Protein AF-A0A7W6WBE0-F1 (afdb_monomer)

Organism: NCBI:txid390880

Sequence (41 aa):
RFRARTRMFTHLATITAYLVFPSWSALMRTLITGVPPPQPP

Foldseek 3Di:
DCPVVVVVVVVLVVVVVVDPAPDPVQSVCCVVPVDGDDDDD

Secondary structure (DSSP, 8-state):
--HHHHHHHHHHHHHHHTS--SSHHHHHHHHHH-PPPPPP-

Mean predicted aligned error: 8.43 Å

pLDDT: mean 72.87, std 6.99, range [54.66, 83.56]

Structure (mmCIF, N/CA/C/O backbone):
data_AF-A0A7W6WBE0-F1
#
_entry.id   AF-A0A7W6WBE0-F1
#
loop_
_atom_site.group_PDB
_atom_site.id
_atom_site.type_symbol
_atom_site.label_atom_id
_atom_site.label_alt_id
_atom_site.label_comp_id
_atom_site.label_asym_id
_atom_site.label_entity_id
_atom_site.label_seq_id
_atom_site.pdbx_PDB_ins_code
_atom_site.Cartn_x
_atom_site.Cartn_y
_atom_site.Cartn_z
_atom_site.occupancy
_atom_site.B_iso_or_equiv
_atom_site.auth_seq_id
_atom_site.auth_comp_id
_atom_site.auth_asym_id
_atom_site.auth_atom_id
_atom_site.pdbx_PDB_model_num
ATOM 1 N N . ARG A 1 1 ? 26.804 -10.460 3.968 1.00 54.66 1 ARG A N 1
ATOM 2 C CA . ARG A 1 1 ? 25.772 -10.629 2.908 1.00 54.66 1 ARG A CA 1
ATOM 3 C C . ARG A 1 1 ? 24.339 -10.252 3.343 1.00 54.66 1 ARG A C 1
ATOM 5 O O . ARG A 1 1 ? 23.576 -9.846 2.485 1.00 54.66 1 ARG A O 1
ATOM 12 N N . PHE A 1 2 ? 23.974 -10.269 4.637 1.00 58.41 2 PHE A N 1
ATOM 13 C CA . PHE A 1 2 ? 22.613 -9.911 5.108 1.00 58.41 2 PHE A CA 1
ATOM 14 C C . PHE A 1 2 ? 22.340 -8.408 5.321 1.00 58.41 2 PHE A C 1
ATOM 16 O O . PHE A 1 2 ? 21.189 -7.993 5.393 1.00 58.41 2 PHE A O 1
ATOM 23 N N . ARG A 1 3 ? 23.388 -7.573 5.369 1.00 67.00 3 ARG A N 1
ATOM 24 C CA . ARG A 1 3 ? 23.289 -6.145 5.731 1.00 67.00 3 ARG A CA 1
ATOM 25 C C . ARG A 1 3 ? 22.421 -5.314 4.777 1.00 67.00 3 ARG A C 1
ATOM 27 O O . ARG A 1 3 ? 21.711 -4.425 5.230 1.00 67.00 3 ARG A O 1
ATOM 34 N N . ALA A 1 4 ? 22.467 -5.611 3.476 1.00 73.31 4 ALA A N 1
ATOM 35 C CA . ALA A 1 4 ? 21.661 -4.919 2.468 1.00 73.31 4 ALA A CA 1
ATOM 36 C C . ALA A 1 4 ? 20.166 -5.236 2.621 1.00 73.31 4 ALA A C 1
ATOM 38 O O . ALA A 1 4 ? 19.334 -4.336 2.588 1.00 73.31 4 ALA A O 1
ATOM 39 N N . ARG A 1 5 ? 19.841 -6.508 2.891 1.00 72.38 5 ARG A N 1
ATOM 40 C CA . ARG A 1 5 ? 18.474 -6.964 3.151 1.00 72.38 5 ARG A CA 1
ATOM 41 C C . ARG A 1 5 ? 17.918 -6.322 4.423 1.00 72.38 5 ARG A C 1
ATOM 43 O O . ARG A 1 5 ? 16.826 -5.775 4.387 1.00 72.38 5 ARG A O 1
ATOM 50 N N . THR A 1 6 ? 18.686 -6.304 5.513 1.00 77.75 6 THR A N 1
ATOM 51 C CA . THR A 1 6 ? 18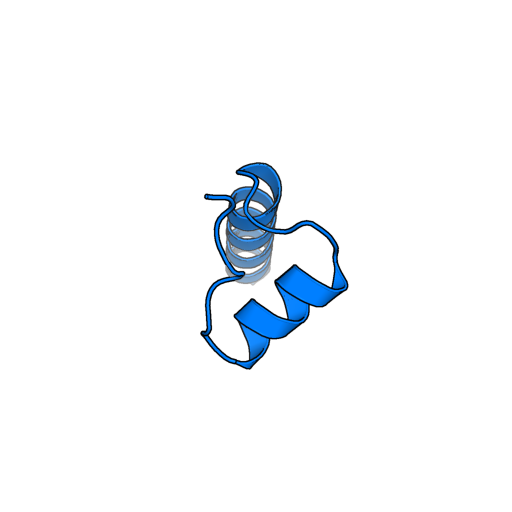.278 -5.621 6.751 1.00 77.75 6 THR A CA 1
ATOM 52 C C . THR A 1 6 ? 18.013 -4.136 6.515 1.00 77.75 6 THR A C 1
ATOM 54 O O . THR A 1 6 ? 16.967 -3.654 6.920 1.00 77.75 6 THR A O 1
ATOM 57 N N . ARG A 1 7 ? 18.892 -3.426 5.791 1.00 78.44 7 ARG A N 1
ATOM 58 C CA . ARG A 1 7 ? 18.679 -2.006 5.454 1.00 78.44 7 ARG A CA 1
ATOM 59 C C . ARG A 1 7 ? 17.415 -1.776 4.627 1.00 78.44 7 ARG A C 1
ATOM 61 O O . ARG A 1 7 ? 16.680 -0.843 4.919 1.00 78.44 7 ARG A O 1
ATOM 68 N N . MET A 1 8 ? 17.143 -2.639 3.648 1.00 79.19 8 MET A N 1
ATOM 69 C CA . MET A 1 8 ? 15.915 -2.589 2.851 1.00 79.19 8 MET A CA 1
ATOM 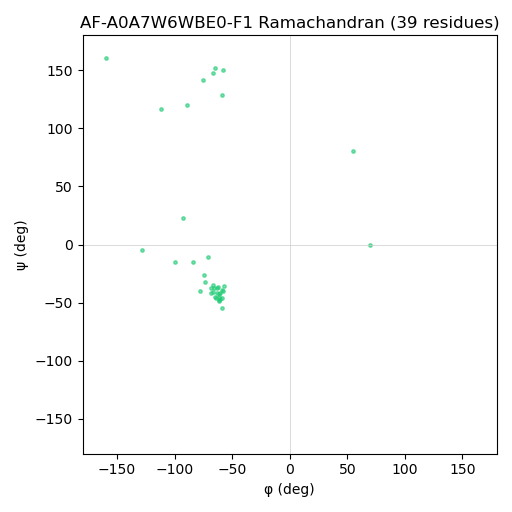70 C C . MET A 1 8 ? 14.671 -2.773 3.728 1.00 79.19 8 MET A C 1
ATOM 72 O O . MET A 1 8 ? 13.751 -1.968 3.644 1.00 79.19 8 MET A O 1
ATOM 76 N N . PHE A 1 9 ? 14.652 -3.779 4.606 1.00 80.94 9 PHE A N 1
ATOM 77 C CA . PHE A 1 9 ? 13.524 -3.992 5.518 1.00 80.94 9 PHE A CA 1
ATOM 78 C C . PHE A 1 9 ? 13.380 -2.873 6.549 1.00 80.94 9 PHE A C 1
ATOM 80 O O . PHE A 1 9 ? 12.258 -2.509 6.868 1.00 80.94 9 PHE A O 1
ATOM 87 N N . THR A 1 10 ? 14.477 -2.281 7.024 1.00 80.00 10 THR A N 1
ATOM 88 C CA . THR A 1 10 ? 14.424 -1.093 7.884 1.00 80.00 10 THR A CA 1
ATOM 89 C C . THR A 1 10 ? 13.837 0.098 7.135 1.00 80.00 10 THR A C 1
ATOM 91 O O . THR A 1 10 ? 12.957 0.748 7.673 1.00 80.00 10 THR A O 1
ATOM 94 N N . HIS A 1 11 ? 14.248 0.363 5.892 1.00 73.69 11 HIS A N 1
ATOM 95 C CA . HIS A 1 11 ? 13.648 1.432 5.086 1.00 73.69 11 HIS A CA 1
ATOM 96 C C . HIS A 1 11 ? 12.169 1.184 4.797 1.00 73.69 11 HIS A C 1
ATOM 98 O O . HIS A 1 11 ? 11.372 2.104 4.942 1.00 73.69 11 HIS A O 1
ATOM 104 N N . LEU A 1 12 ? 11.779 -0.051 4.468 1.00 73.94 12 LEU A N 1
ATOM 105 C CA . LEU A 1 12 ? 10.371 -0.414 4.311 1.00 73.94 12 LEU A CA 1
ATOM 106 C C . LEU A 1 12 ? 9.595 -0.217 5.617 1.00 73.94 12 LEU A C 1
ATOM 108 O O . LEU A 1 12 ? 8.540 0.402 5.593 1.00 73.94 12 LEU A O 1
ATOM 112 N N . ALA A 1 13 ? 10.144 -0.662 6.751 1.00 73.19 13 ALA A N 1
ATOM 113 C CA . ALA A 1 13 ? 9.539 -0.489 8.069 1.00 73.19 13 ALA A CA 1
ATOM 114 C C . ALA A 1 13 ? 9.375 0.994 8.429 1.00 73.19 13 ALA A C 1
ATOM 116 O O . ALA A 1 13 ? 8.321 1.397 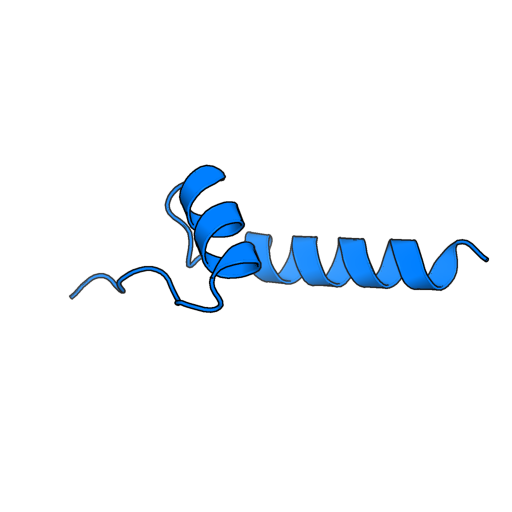8.910 1.00 73.19 13 ALA A O 1
ATOM 117 N N . THR A 1 14 ? 10.382 1.820 8.144 1.00 70.56 14 THR A N 1
ATOM 118 C CA . THR A 1 14 ? 10.330 3.275 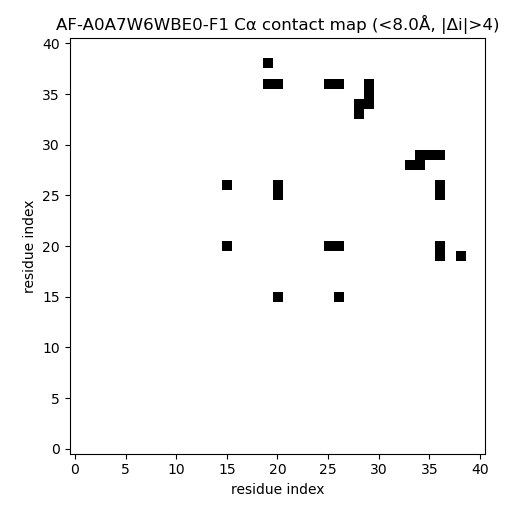8.312 1.00 70.56 14 THR A CA 1
ATOM 119 C C . THR A 1 14 ? 9.240 3.893 7.433 1.00 70.56 14 THR A C 1
ATOM 121 O O . THR A 1 14 ? 8.405 4.626 7.950 1.00 70.56 14 THR A O 1
ATOM 124 N N . ILE A 1 15 ? 9.170 3.544 6.143 1.00 68.00 15 ILE A N 1
ATOM 125 C CA . ILE A 1 15 ? 8.110 4.016 5.230 1.00 68.00 15 ILE A CA 1
ATOM 126 C C . ILE A 1 15 ? 6.721 3.621 5.753 1.00 68.00 15 ILE A C 1
ATOM 128 O O . ILE A 1 15 ? 5.794 4.425 5.708 1.00 68.00 15 ILE A O 1
ATOM 132 N N . THR A 1 16 ? 6.572 2.408 6.291 1.00 65.62 16 THR A N 1
ATOM 133 C CA . THR A 1 16 ? 5.297 1.949 6.859 1.00 65.62 16 THR A CA 1
ATOM 134 C C . THR A 1 16 ? 4.954 2.577 8.206 1.00 65.62 16 THR A C 1
ATOM 136 O O . THR A 1 16 ? 3.778 2.775 8.490 1.00 65.62 16 THR A O 1
ATOM 139 N N . ALA A 1 17 ? 5.953 2.895 9.034 1.00 65.19 17 ALA A N 1
ATOM 140 C CA . ALA A 1 17 ? 5.755 3.433 10.379 1.00 65.19 17 ALA A CA 1
ATOM 141 C C . ALA A 1 17 ? 5.314 4.905 10.366 1.00 65.19 17 ALA A C 1
ATOM 143 O O . ALA A 1 17 ? 4.641 5.342 11.294 1.00 65.19 17 ALA A O 1
ATOM 144 N N . TYR A 1 18 ? 5.655 5.654 9.311 1.00 60.25 18 TYR A N 1
ATOM 145 C CA . TYR A 1 18 ? 5.357 7.085 9.189 1.00 60.25 18 TYR A CA 1
ATOM 146 C C . TYR A 1 18 ? 4.038 7.423 8.465 1.00 60.25 18 TYR A C 1
ATOM 148 O O . TYR A 1 18 ? 3.866 8.551 8.025 1.00 60.25 18 TYR A O 1
ATOM 156 N N . LEU A 1 19 ? 3.066 6.500 8.423 1.00 61.97 19 LEU A N 1
ATOM 157 C CA . LEU A 1 19 ? 1.643 6.819 8.192 1.00 61.97 19 LEU A CA 1
ATOM 158 C C . LEU A 1 19 ? 1.324 7.629 6.915 1.00 61.97 19 LEU A C 1
ATOM 160 O O . LEU A 1 19 ? 1.002 8.812 6.971 1.00 61.97 19 LEU A O 1
ATOM 164 N N . VAL A 1 20 ? 1.263 6.955 5.763 1.00 65.88 20 VAL A N 1
ATOM 165 C CA . VAL A 1 20 ? 0.464 7.451 4.614 1.00 65.88 20 VAL A CA 1
ATOM 166 C C . VAL A 1 20 ? -0.494 6.381 4.074 1.00 65.88 20 VAL A C 1
ATOM 168 O O . VAL A 1 20 ? -1.312 6.644 3.200 1.00 65.88 20 VAL A O 1
ATOM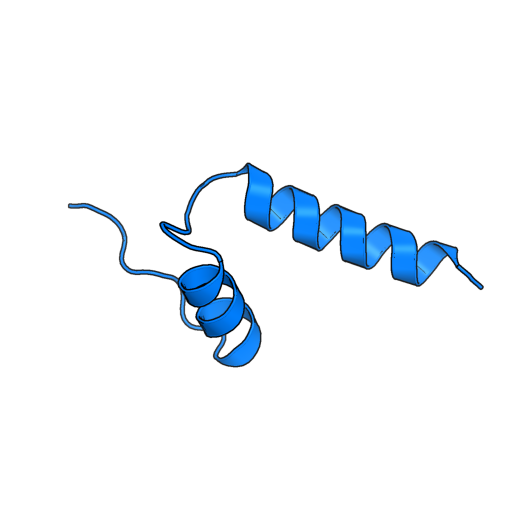 171 N N . PHE A 1 21 ? -0.431 5.153 4.600 1.00 66.12 21 PHE A N 1
ATOM 172 C CA . PHE A 1 21 ? -1.141 4.019 4.021 1.00 66.12 21 PHE A CA 1
ATOM 173 C C . PHE A 1 21 ? -2.274 3.528 4.918 1.00 66.12 21 PHE A C 1
ATOM 175 O O . PHE A 1 21 ? -2.001 3.009 5.999 1.00 66.12 21 PHE A O 1
ATOM 182 N N . PRO A 1 22 ? -3.536 3.614 4.462 1.00 71.44 22 PRO A N 1
ATOM 183 C CA . PRO A 1 22 ? -4.687 3.136 5.227 1.00 71.44 22 PRO A CA 1
ATOM 184 C C . PRO A 1 22 ? -4.760 1.600 5.317 1.00 71.44 22 PRO A C 1
ATOM 186 O O . PRO A 1 22 ? -5.557 1.063 6.080 1.00 71.44 22 PRO A O 1
ATOM 189 N N . SER A 1 23 ? -3.950 0.872 4.540 1.00 75.69 23 SER A N 1
ATOM 190 C CA . SER A 1 23 ? -3.899 -0.592 4.542 1.00 75.69 23 SER A CA 1
ATOM 191 C C . SER A 1 23 ? -2.586 -1.126 3.954 1.00 75.69 23 SER A C 1
ATOM 193 O O . SER A 1 23 ? -1.912 -0.453 3.170 1.00 75.69 23 SER A O 1
ATOM 195 N N . TRP A 1 24 ? -2.255 -2.388 4.258 1.00 76.06 24 TRP A N 1
ATOM 196 C CA . TRP A 1 24 ? -1.134 -3.103 3.626 1.00 76.06 24 TRP A CA 1
ATOM 197 C C . TRP A 1 24 ? -1.258 -3.158 2.094 1.00 76.06 24 TRP A C 1
ATOM 199 O O . TRP A 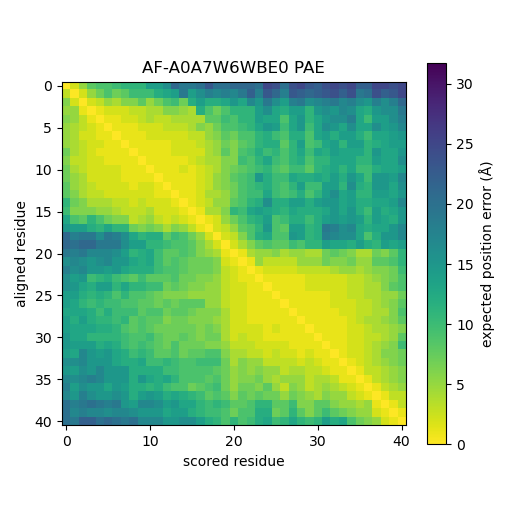1 24 ? -0.270 -3.033 1.373 1.00 76.06 24 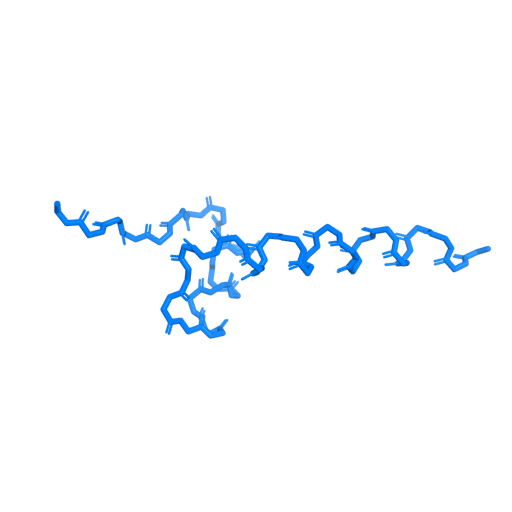TRP A O 1
ATOM 209 N N . SER A 1 25 ? -2.483 -3.288 1.578 1.00 80.31 25 SER A N 1
ATOM 210 C CA . SER A 1 25 ? -2.746 -3.266 0.138 1.00 80.31 25 SER A CA 1
ATOM 211 C C . SER A 1 25 ? -2.437 -1.906 -0.497 1.00 80.31 25 SER A C 1
ATOM 213 O O . SER A 1 25 ? -1.893 -1.873 -1.600 1.00 80.31 25 SER A O 1
ATOM 215 N N . ALA A 1 26 ? -2.710 -0.794 0.194 1.00 76.81 26 ALA A N 1
ATOM 216 C CA . ALA A 1 26 ? -2.365 0.546 -0.280 1.00 76.81 26 ALA A CA 1
ATOM 217 C C . ALA A 1 26 ? -0.843 0.749 -0.335 1.00 76.81 26 ALA A C 1
ATOM 219 O O . ALA A 1 26 ? -0.331 1.259 -1.330 1.00 76.81 26 ALA A O 1
ATOM 220 N N . LEU A 1 27 ? -0.116 0.260 0.676 1.00 77.50 27 LEU A N 1
ATOM 221 C CA . LEU A 1 27 ? 1.349 0.258 0.676 1.00 77.50 27 LEU A CA 1
ATOM 222 C C . LEU A 1 27 ? 1.904 -0.529 -0.514 1.00 77.50 27 LEU A C 1
ATOM 224 O O . LEU A 1 27 ? 2.707 -0.005 -1.283 1.00 77.50 27 LEU A O 1
ATOM 228 N N . MET A 1 28 ? 1.479 -1.786 -0.672 1.00 83.56 28 MET A N 1
ATOM 229 C CA . MET A 1 28 ? 1.958 -2.649 -1.754 1.00 83.56 28 MET A CA 1
ATOM 230 C C . MET A 1 28 ? 1.658 -2.039 -3.123 1.00 83.56 28 MET A C 1
ATOM 232 O O . MET A 1 28 ? 2.510 -2.071 -4.008 1.00 83.56 28 MET A O 1
ATOM 236 N N . ARG A 1 29 ? 0.486 -1.413 -3.287 1.00 81.56 29 ARG A N 1
ATOM 237 C CA . ARG A 1 29 ? 0.136 -0.696 -4.513 1.00 81.56 29 ARG A CA 1
ATOM 238 C C . ARG A 1 29 ? 1.109 0.445 -4.791 1.00 81.56 29 ARG A C 1
ATOM 240 O O . ARG A 1 29 ? 1.595 0.528 -5.913 1.00 81.56 29 ARG A O 1
ATOM 247 N N . THR A 1 30 ? 1.442 1.285 -3.816 1.00 81.25 30 THR A N 1
ATOM 248 C CA . THR A 1 30 ? 2.403 2.380 -4.034 1.00 81.25 30 THR A CA 1
ATOM 249 C C . THR A 1 30 ? 3.822 1.886 -4.262 1.00 81.25 30 THR A C 1
ATOM 251 O O . THR A 1 30 ? 4.501 2.421 -5.129 1.00 81.25 30 THR A O 1
ATOM 254 N N . LEU A 1 31 ? 4.266 0.838 -3.569 1.00 78.00 31 LEU A N 1
ATOM 255 C CA . LEU A 1 31 ? 5.588 0.251 -3.812 1.00 78.00 31 LEU A CA 1
ATOM 256 C C . LEU A 1 31 ? 5.716 -0.325 -5.229 1.00 78.00 31 LEU A C 1
ATOM 258 O O . LEU A 1 31 ? 6.774 -0.208 -5.838 1.00 78.00 31 LEU A O 1
ATOM 262 N N . ILE A 1 32 ? 4.648 -0.930 -5.758 1.00 83.50 32 ILE A N 1
ATOM 263 C CA . ILE A 1 32 ? 4.630 -1.515 -7.108 1.00 83.50 32 ILE A CA 1
ATOM 264 C C . ILE A 1 32 ? 4.467 -0.438 -8.188 1.00 83.50 32 ILE A C 1
ATOM 266 O O . ILE A 1 32 ? 5.082 -0.531 -9.245 1.00 83.50 32 ILE A O 1
ATOM 270 N N . THR A 1 33 ? 3.622 0.565 -7.948 1.00 82.44 33 THR A N 1
ATOM 271 C CA . THR A 1 33 ? 3.220 1.542 -8.978 1.00 82.44 33 THR A CA 1
ATOM 272 C C . THR A 1 33 ? 3.974 2.868 -8.90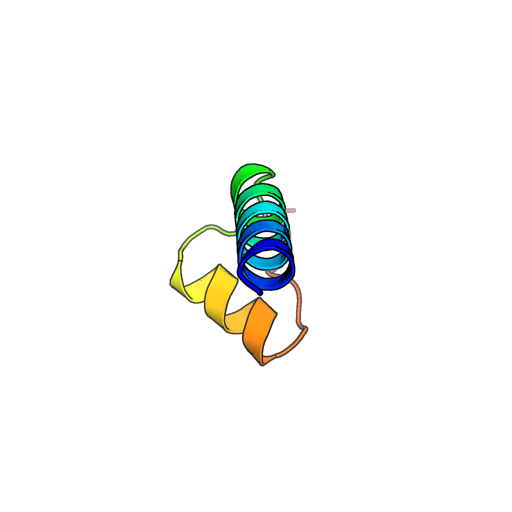7 1.00 82.44 33 THR A C 1
ATOM 274 O O . THR A 1 33 ? 3.895 3.655 -9.843 1.00 82.44 33 THR A O 1
ATOM 277 N N . GLY A 1 34 ? 4.667 3.154 -7.8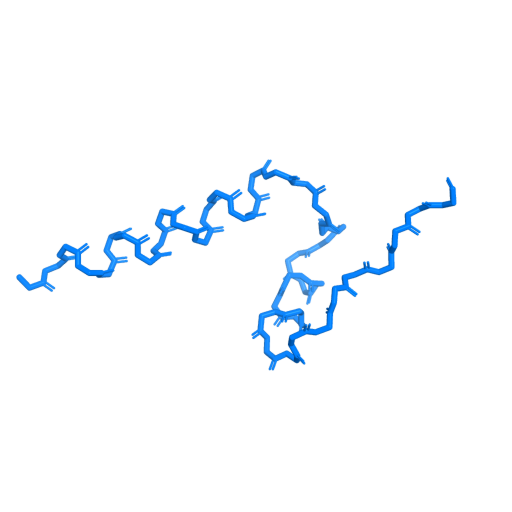03 1.00 78.50 34 GLY A N 1
ATOM 278 C CA . GLY A 1 34 ? 5.277 4.458 -7.526 1.00 78.50 34 GLY A CA 1
ATOM 279 C C . GLY A 1 34 ? 4.272 5.582 -7.237 1.00 78.50 34 GLY A C 1
ATOM 280 O O . GLY A 1 34 ? 4.688 6.707 -6.976 1.00 78.50 34 GLY A O 1
ATOM 281 N N . VAL A 1 35 ? 2.963 5.309 -7.270 1.00 73.62 35 VAL A N 1
ATOM 282 C CA . VAL A 1 35 ? 1.913 6.319 -7.079 1.00 73.62 35 VAL A CA 1
ATOM 283 C C . VAL A 1 35 ? 1.578 6.434 -5.592 1.00 73.62 35 VAL A C 1
ATOM 285 O O . VAL A 1 35 ? 1.155 5.430 -5.015 1.00 73.62 35 VAL A O 1
ATOM 288 N N . PRO A 1 36 ? 1.736 7.607 -4.952 1.00 70.62 36 PRO A N 1
ATOM 289 C CA . PRO A 1 36 ? 1.403 7.785 -3.545 1.00 70.62 36 PRO A CA 1
ATOM 290 C C . PRO A 1 36 ? -0.105 7.607 -3.293 1.00 70.62 36 PRO A C 1
ATOM 292 O O . PRO A 1 36 ? -0.921 7.848 -4.186 1.00 70.62 36 PRO A O 1
ATOM 295 N N . PRO A 1 37 ? -0.496 7.171 -2.086 1.00 70.69 37 PRO A N 1
ATOM 296 C CA . PRO A 1 37 ? -1.899 7.049 -1.717 1.00 70.69 37 PRO A CA 1
ATOM 297 C C . PRO A 1 37 ? -2.528 8.454 -1.645 1.00 70.69 37 PRO A C 1
ATOM 299 O O . PRO A 1 37 ? -1.833 9.415 -1.298 1.00 70.69 37 PRO A O 1
ATOM 302 N N . PRO A 1 38 ? -3.822 8.600 -1.979 1.00 73.25 38 PRO A N 1
ATOM 303 C CA . PRO A 1 38 ? -4.505 9.886 -1.896 1.00 73.25 38 PRO A CA 1
ATOM 304 C C . PRO A 1 38 ? -4.450 10.417 -0.461 1.00 73.25 38 PRO A C 1
ATOM 306 O O . PRO A 1 38 ? -4.770 9.698 0.487 1.00 73.25 38 PRO A O 1
ATOM 309 N N . GLN A 1 39 ? -4.009 11.665 -0.310 1.00 70.69 39 GLN A N 1
ATOM 310 C CA . GLN A 1 39 ? -3.953 12.329 0.988 1.00 70.69 39 GLN A CA 1
ATOM 311 C C . GLN A 1 39 ? -5.371 12.752 1.408 1.00 70.69 39 GLN A C 1
ATOM 313 O O . GLN A 1 39 ? -6.156 13.148 0.541 1.00 70.69 39 GLN A O 1
ATOM 318 N N . PRO A 1 40 ? -5.731 12.636 2.701 1.00 67.31 40 PRO A N 1
ATOM 319 C CA . PRO A 1 40 ? -6.974 13.214 3.200 1.00 67.31 40 PRO A CA 1
ATOM 320 C C . PRO A 1 40 ? -6.993 14.737 2.946 1.00 67.31 40 PRO A C 1
ATOM 322 O O . PRO A 1 40 ? -5.915 15.332 2.872 1.00 67.31 40 PRO A O 1
ATOM 325 N N . PRO A 1 41 ? -8.187 15.331 2.755 1.00 68.25 41 PRO A N 1
ATOM 326 C CA . PRO A 1 41 ? -8.350 16.744 2.410 1.00 68.25 41 PRO A CA 1
ATOM 327 C C . PRO A 1 41 ? -7.799 17.700 3.473 1.00 68.25 41 PRO A C 1
ATOM 329 O O . PRO A 1 41 ? -7.781 17.320 4.668 1.00 68.25 41 PRO A O 1
#

Radius of gyration: 11.83 Å; Cα contacts (8 Å, |Δi|>4): 14; chains: 1; bounding box: 34×27×19 Å

Solvent-accessible surface area (backbone atoms only — not comparable to full-atom values): 2647 Å² total; per-residue (Å²): 133,61,67,65,57,52,52,50,52,49,51,50,48,50,61,64,70,68,69,71,54,98,41,73,66,51,44,52,48,23,73,75,67,72,49,78,67,85,74,82,135